Protein AF-A0A935KTF6-F1 (afdb_monomer_lite)

Structure (mmCIF, N/CA/C/O backbone):
data_AF-A0A935KTF6-F1
#
_entry.id   AF-A0A935KTF6-F1
#
loop_
_atom_site.group_PDB
_atom_site.id
_atom_site.type_symbol
_atom_site.label_atom_id
_atom_site.label_alt_id
_atom_site.label_comp_id
_atom_site.label_asym_id
_atom_site.label_entity_id
_atom_site.label_seq_id
_atom_site.pdbx_PDB_ins_code
_atom_site.Cartn_x
_atom_site.Cartn_y
_atom_site.Cartn_z
_atom_site.occupancy
_atom_site.B_iso_or_equiv
_atom_site.auth_seq_id
_atom_site.auth_comp_id
_atom_site.auth_asym_id
_atom_site.auth_atom_id
_atom_site.pdbx_PDB_model_num
ATOM 1 N N . MET A 1 1 ? -11.130 -0.942 -3.247 1.00 88.12 1 MET A N 1
ATOM 2 C CA . MET A 1 1 ? -10.834 -0.535 -1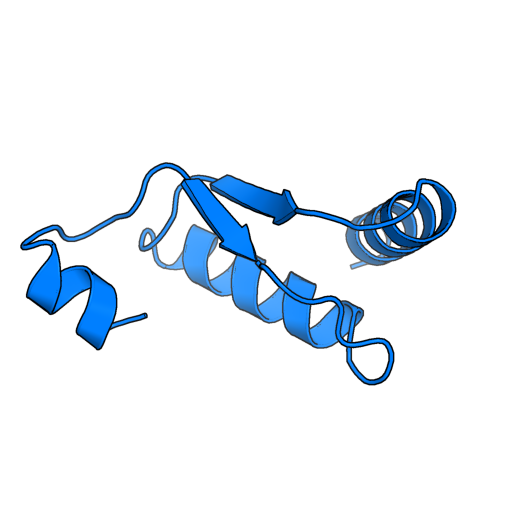.858 1.00 88.12 1 MET A CA 1
ATOM 3 C C . MET A 1 1 ? -12.042 -0.583 -0.919 1.00 88.12 1 MET A C 1
ATOM 5 O O . MET A 1 1 ? -12.075 -1.470 -0.084 1.00 88.12 1 MET A O 1
ATOM 9 N N . HIS A 1 2 ? -13.060 0.283 -1.047 1.00 88.75 2 HIS A N 1
ATOM 10 C CA . HIS A 1 2 ? -14.208 0.300 -0.110 1.00 88.75 2 HIS A CA 1
ATOM 11 C C . HIS A 1 2 ? -14.919 -1.057 0.045 1.00 88.75 2 HIS A C 1
ATOM 13 O O . HIS A 1 2 ? -15.233 -1.469 1.157 1.00 88.75 2 HIS A O 1
ATOM 19 N N . ASN A 1 3 ? -15.110 -1.787 -1.058 1.00 94.62 3 ASN A N 1
ATOM 20 C CA . ASN A 1 3 ? -15.661 -3.142 -1.000 1.00 94.62 3 ASN A CA 1
ATOM 21 C C . ASN A 1 3 ? -14.755 -4.093 -0.205 1.00 94.62 3 ASN A C 1
ATOM 23 O O . ASN A 1 3 ? -15.260 -4.868 0.597 1.00 94.62 3 ASN A O 1
ATOM 27 N N . SER A 1 4 ? -13.435 -4.009 -0.386 1.00 91.81 4 SER A N 1
ATOM 28 C CA . SER A 1 4 ? -12.455 -4.829 0.336 1.00 91.81 4 SER A CA 1
ATOM 29 C C . SER A 1 4 ? -12.546 -4.606 1.847 1.00 91.81 4 SER A C 1
ATOM 31 O O . SER A 1 4 ? -12.689 -5.574 2.584 1.00 91.81 4 SER A O 1
ATOM 33 N N . LEU A 1 5 ? -12.569 -3.345 2.294 1.00 94.81 5 LEU A N 1
ATOM 34 C CA . LEU A 1 5 ? -12.745 -2.986 3.709 1.00 94.81 5 LEU A CA 1
ATOM 35 C C . LEU A 1 5 ? -14.061 -3.530 4.280 1.00 94.81 5 LEU A C 1
ATOM 37 O O . LEU A 1 5 ? -14.078 -4.165 5.332 1.00 94.81 5 LEU A O 1
ATOM 41 N N . LYS A 1 6 ? -15.160 -3.379 3.530 1.00 95.19 6 LYS A N 1
ATOM 42 C CA . LYS A 1 6 ? -16.471 -3.915 3.917 1.00 95.19 6 LYS A CA 1
ATOM 43 C C . LYS A 1 6 ? -16.458 -5.439 4.068 1.00 95.19 6 LYS A C 1
ATOM 45 O O . LYS A 1 6 ? -17.033 -5.954 5.024 1.00 95.19 6 LYS A O 1
ATOM 50 N N . TYR A 1 7 ? -15.831 -6.160 3.137 1.00 96.62 7 TYR A N 1
ATOM 51 C CA . TYR A 1 7 ? -15.734 -7.622 3.199 1.00 96.62 7 TYR A CA 1
ATOM 52 C C . TYR A 1 7 ? -14.850 -8.096 4.352 1.00 96.62 7 TYR A C 1
ATOM 54 O O . TYR A 1 7 ? -15.204 -9.057 5.032 1.00 96.62 7 TYR A O 1
ATOM 62 N N . LEU A 1 8 ? -13.737 -7.403 4.590 1.00 95.88 8 LEU A N 1
ATOM 63 C CA . LEU A 1 8 ? -12.794 -7.710 5.663 1.00 95.88 8 LEU A CA 1
ATOM 64 C C . LEU A 1 8 ? -13.266 -7.219 7.041 1.00 95.88 8 LEU A C 1
ATOM 66 O O . LEU A 1 8 ? -12.672 -7.597 8.044 1.00 95.88 8 LEU A O 1
ATOM 70 N N . LYS A 1 9 ? -14.346 -6.423 7.101 1.00 96.50 9 LYS A N 1
ATOM 71 C CA . LYS A 1 9 ? -14.893 -5.820 8.329 1.00 96.50 9 LYS A CA 1
ATOM 72 C C . LYS A 1 9 ? -13.828 -5.057 9.125 1.00 96.50 9 LYS A C 1
ATOM 74 O O . LYS A 1 9 ? -13.746 -5.177 10.343 1.00 96.50 9 LYS A O 1
ATOM 79 N N . THR A 1 10 ? -13.018 -4.289 8.408 1.00 97.00 10 THR A N 1
ATOM 80 C CA . THR A 1 10 ? -11.935 -3.464 8.948 1.00 97.00 10 THR A CA 1
ATOM 81 C C . THR A 1 10 ? -11.975 -2.088 8.298 1.00 97.00 10 THR A C 1
ATOM 83 O O . THR A 1 10 ? -12.474 -1.945 7.180 1.00 97.00 10 THR A O 1
ATOM 86 N N . ASP A 1 11 ? -11.419 -1.092 8.979 1.00 95.75 11 ASP A N 1
ATOM 87 C CA . ASP A 1 11 ? -11.295 0.275 8.470 1.00 95.75 11 ASP A CA 1
ATOM 88 C C . ASP A 1 11 ? -9.975 0.501 7.714 1.00 95.75 11 ASP A C 1
ATOM 90 O O . ASP A 1 11 ? -9.875 1.433 6.915 1.00 95.75 11 ASP A O 1
ATOM 94 N N . TYR A 1 12 ? -8.989 -0.386 7.903 1.00 96.31 12 TYR A N 1
ATOM 95 C CA . TYR A 1 12 ? -7.680 -0.313 7.252 1.00 96.31 12 TYR A CA 1
ATOM 96 C C . TYR A 1 12 ? -7.123 -1.694 6.872 1.00 96.31 12 TYR A C 1
ATOM 98 O O . TYR A 1 12 ? -7.561 -2.729 7.381 1.00 96.31 12 TYR A O 1
ATOM 106 N N . ILE A 1 13 ? -6.143 -1.699 5.966 1.00 96.19 13 ILE A N 1
ATOM 107 C CA . ILE A 1 13 ? -5.344 -2.872 5.583 1.00 96.19 13 ILE A CA 1
ATOM 108 C C . ILE A 1 13 ? -3.869 -2.576 5.875 1.00 96.19 13 ILE A C 1
ATOM 110 O O . ILE A 1 13 ? -3.346 -1.574 5.395 1.00 96.19 13 ILE A O 1
ATOM 114 N N . ASP A 1 14 ? -3.172 -3.448 6.606 1.00 95.81 14 ASP A N 1
ATOM 115 C CA . ASP A 1 14 ? -1.741 -3.258 6.881 1.00 95.81 14 ASP A CA 1
ATOM 116 C C . ASP A 1 14 ? -0.910 -3.212 5.594 1.00 95.81 14 ASP A C 1
ATOM 118 O O . ASP A 1 14 ? -0.157 -2.269 5.372 1.00 95.81 14 ASP A O 1
ATOM 122 N N . LEU A 1 15 ? -1.089 -4.194 4.709 1.00 92.62 15 LEU A N 1
ATOM 123 C CA . LEU A 1 15 ? -0.348 -4.302 3.455 1.00 92.62 15 LEU A CA 1
ATOM 124 C C . LEU A 1 15 ? -1.292 -4.506 2.271 1.00 92.62 15 LEU A C 1
ATOM 126 O O . LEU A 1 15 ? -1.991 -5.517 2.180 1.00 92.62 15 LEU A O 1
ATOM 130 N N . TYR A 1 16 ? -1.284 -3.559 1.337 1.00 92.25 16 TYR A N 1
ATOM 131 C CA . TYR A 1 16 ? -2.012 -3.666 0.080 1.00 92.25 16 TYR A CA 1
ATOM 132 C C . TYR A 1 16 ? -1.075 -4.059 -1.064 1.00 92.25 16 TYR A C 1
ATOM 134 O O . TYR A 1 16 ? -0.247 -3.269 -1.515 1.00 92.25 16 TYR A O 1
ATOM 142 N N . GLN A 1 17 ? -1.225 -5.286 -1.557 1.00 89.50 17 GLN A N 1
ATOM 143 C CA . GLN A 1 17 ? -0.437 -5.790 -2.677 1.00 89.50 17 GLN A CA 1
ATOM 144 C C . GLN A 1 17 ? -1.081 -5.408 -4.013 1.00 89.50 17 GLN A C 1
ATOM 146 O O . GLN A 1 17 ? -2.222 -5.773 -4.312 1.00 89.50 17 GLN A O 1
ATOM 151 N N . CYS A 1 18 ? -0.332 -4.694 -4.842 1.00 85.56 18 CYS A N 1
ATOM 152 C CA . CYS A 1 18 ? -0.702 -4.408 -6.213 1.00 85.56 18 CYS A CA 1
ATOM 153 C C . CYS A 1 18 ? -0.131 -5.528 -7.103 1.00 85.56 18 CYS A C 1
ATOM 155 O O . CYS A 1 18 ? 1.070 -5.774 -7.169 1.00 85.56 18 CYS A O 1
ATOM 157 N N . HIS A 1 19 ? -1.039 -6.301 -7.697 1.00 81.31 19 HIS A N 1
ATOM 158 C CA . HIS A 1 19 ? -0.735 -7.621 -8.265 1.00 81.31 19 HIS A CA 1
ATOM 159 C C . HIS A 1 19 ? -0.364 -7.593 -9.758 1.00 81.31 19 HIS A C 1
ATOM 161 O O . HIS A 1 19 ? -0.027 -8.628 -10.332 1.00 81.31 19 HIS A O 1
ATOM 167 N N . ARG A 1 20 ? -0.517 -6.446 -10.430 1.00 75.12 20 ARG A N 1
ATOM 168 C CA . ARG A 1 20 ? -0.201 -6.283 -11.854 1.00 75.12 20 ARG A CA 1
ATOM 169 C C . ARG A 1 20 ? 0.390 -4.906 -12.097 1.00 75.12 20 ARG A C 1
ATOM 171 O O . ARG A 1 20 ? -0.223 -3.910 -11.729 1.00 75.12 20 ARG A O 1
ATOM 178 N N . PHE A 1 21 ? 1.548 -4.880 -12.748 1.00 77.44 21 PHE A N 1
ATOM 179 C CA . PHE A 1 21 ? 2.113 -3.650 -13.280 1.00 77.44 21 PHE A CA 1
ATOM 180 C C . PHE A 1 21 ? 1.246 -3.138 -14.427 1.00 77.44 21 PHE A C 1
ATOM 182 O O . PHE A 1 21 ? 0.983 -3.886 -15.372 1.00 77.44 21 PHE A O 1
ATOM 189 N N . ASP A 1 22 ? 0.842 -1.875 -14.349 1.00 81.62 22 ASP A N 1
ATOM 190 C CA . ASP A 1 22 ? 0.330 -1.139 -15.497 1.00 81.62 22 ASP A CA 1
ATOM 191 C C . ASP A 1 22 ? 1.454 -0.237 -16.046 1.00 81.62 22 ASP A C 1
ATOM 193 O O . ASP A 1 22 ? 1.795 0.765 -15.408 1.00 81.62 22 ASP A O 1
ATOM 197 N N . PRO A 1 23 ? 2.065 -0.586 -17.198 1.00 78.06 23 PRO A N 1
ATOM 198 C CA . PRO A 1 23 ? 3.127 0.213 -17.801 1.00 78.06 23 PRO A CA 1
ATOM 199 C C . PRO A 1 23 ? 2.622 1.534 -18.389 1.00 78.06 23 PRO A C 1
ATOM 201 O O . PRO A 1 23 ? 3.433 2.433 -18.611 1.00 78.06 23 PRO A O 1
ATOM 204 N N . GLU A 1 24 ? 1.319 1.666 -18.654 1.00 85.44 24 GLU A N 1
ATOM 205 C CA . GLU A 1 24 ? 0.744 2.897 -19.197 1.00 85.44 24 GLU A CA 1
ATOM 206 C C . GLU A 1 24 ? 0.587 3.961 -18.104 1.00 85.44 24 GLU A C 1
ATOM 208 O O . GLU A 1 24 ? 0.707 5.155 -18.385 1.00 85.44 24 GLU A O 1
ATOM 213 N N . THR A 1 25 ? 0.368 3.544 -16.850 1.00 85.06 25 THR A N 1
ATOM 214 C CA . THR A 1 25 ? 0.041 4.455 -15.737 1.00 85.06 25 THR A CA 1
ATOM 215 C C . THR A 1 25 ? 0.808 4.203 -14.418 1.00 85.06 25 THR A C 1
ATOM 217 O O . THR A 1 25 ? 0.226 4.248 -13.325 1.00 85.06 25 THR A O 1
ATOM 220 N N . PRO A 1 26 ? 2.142 4.008 -14.436 1.00 81.25 26 PRO A N 1
ATOM 221 C CA . PRO A 1 26 ? 2.895 3.676 -13.225 1.00 81.25 26 PRO A CA 1
ATOM 222 C C . PRO A 1 26 ? 2.863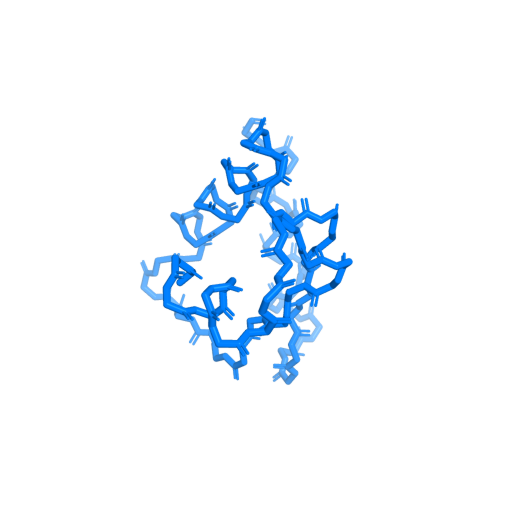 4.793 -12.168 1.00 81.25 26 PRO A C 1
ATOM 224 O O . PRO A 1 26 ? 2.669 4.522 -10.983 1.00 81.25 26 PRO A O 1
ATOM 227 N N . SER A 1 27 ? 2.992 6.059 -12.579 1.00 83.69 27 SER A N 1
ATOM 228 C CA . SER A 1 27 ? 2.981 7.209 -11.662 1.00 83.69 27 SER A CA 1
ATOM 229 C C . SER A 1 27 ? 1.604 7.465 -11.048 1.00 83.69 27 SER A C 1
ATOM 231 O O . SER A 1 27 ? 1.500 7.791 -9.865 1.00 83.69 27 SER A O 1
ATOM 233 N N . GLU A 1 28 ? 0.535 7.290 -11.826 1.00 87.69 28 GLU A N 1
ATOM 234 C CA . GLU A 1 28 ? -0.835 7.440 -11.339 1.00 87.69 28 GLU A CA 1
ATOM 235 C C . GLU A 1 28 ? -1.188 6.342 -10.336 1.00 87.69 28 GLU A C 1
ATOM 237 O O . GLU A 1 28 ? -1.777 6.637 -9.296 1.00 87.69 28 GLU A O 1
ATOM 242 N N . THR A 1 29 ? -0.748 5.107 -10.600 1.00 88.56 29 THR A N 1
ATOM 243 C CA . THR A 1 29 ? -0.887 3.985 -9.667 1.00 88.56 29 THR A CA 1
ATOM 244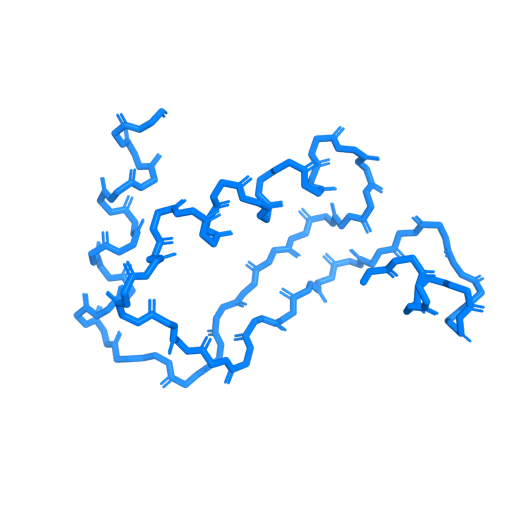 C C . THR A 1 29 ? -0.188 4.285 -8.341 1.00 88.56 29 THR A C 1
ATOM 246 O O . THR A 1 29 ? -0.822 4.187 -7.289 1.00 88.56 29 THR A O 1
ATOM 249 N N . CYS A 1 30 ? 1.078 4.722 -8.369 1.00 86.75 30 CYS A N 1
ATOM 250 C CA . CYS A 1 30 ? 1.803 5.113 -7.156 1.00 86.75 30 CYS A CA 1
ATOM 251 C C . CYS A 1 30 ? 1.078 6.235 -6.400 1.00 86.75 30 CYS A C 1
ATOM 253 O O . CYS A 1 30 ? 0.841 6.111 -5.201 1.00 86.75 30 CYS A O 1
ATOM 255 N N . ARG A 1 31 ? 0.640 7.292 -7.099 1.00 89.62 31 ARG A N 1
ATOM 256 C CA . ARG A 1 31 ? -0.094 8.407 -6.483 1.00 89.62 31 ARG A CA 1
ATOM 257 C C . ARG A 1 31 ? -1.395 7.946 -5.828 1.00 89.62 31 ARG A C 1
ATOM 259 O O . ARG A 1 31 ? -1.687 8.353 -4.708 1.00 89.62 31 ARG A O 1
ATOM 266 N N . ALA A 1 32 ? -2.164 7.086 -6.494 1.00 91.94 32 ALA A N 1
ATOM 267 C CA . ALA A 1 32 ? -3.400 6.544 -5.941 1.00 91.94 32 ALA A CA 1
ATOM 268 C C . ALA A 1 32 ? -3.144 5.732 -4.659 1.00 91.94 32 ALA A C 1
ATOM 270 O O . ALA A 1 32 ? -3.902 5.859 -3.697 1.00 91.94 32 ALA A O 1
ATOM 271 N N . LEU A 1 33 ? -2.072 4.934 -4.623 1.00 92.00 33 LEU A N 1
ATOM 272 C CA . LEU A 1 33 ? -1.670 4.170 -3.438 1.00 92.00 33 LEU A CA 1
ATOM 273 C C . LEU A 1 33 ? -1.207 5.087 -2.296 1.00 92.00 33 LEU A C 1
ATOM 275 O O . LEU A 1 33 ? -1.630 4.884 -1.158 1.00 92.00 33 LEU A O 1
ATOM 279 N N . THR A 1 34 ? -0.446 6.143 -2.593 1.00 91.38 34 THR A N 1
ATOM 280 C CA . THR A 1 34 ? -0.077 7.178 -1.612 1.00 91.38 34 THR A CA 1
ATOM 281 C C . THR A 1 34 ? -1.312 7.856 -1.024 1.00 91.38 34 THR A C 1
ATOM 283 O O . THR A 1 34 ? -1.442 7.949 0.193 1.00 91.38 34 THR A O 1
ATOM 286 N N . THR A 1 35 ? -2.290 8.231 -1.852 1.00 95.00 35 THR A N 1
ATOM 287 C CA . THR A 1 35 ? -3.552 8.808 -1.366 1.00 95.00 35 THR A CA 1
ATOM 288 C C . THR A 1 35 ? -4.326 7.845 -0.455 1.00 95.00 35 THR A C 1
ATOM 290 O O . THR A 1 35 ? -4.995 8.284 0.478 1.00 95.00 35 THR A O 1
ATOM 293 N N . LEU A 1 36 ? -4.251 6.527 -0.672 1.00 95.25 36 LEU A N 1
ATOM 294 C CA . LEU A 1 36 ? -4.870 5.556 0.240 1.00 95.25 36 LEU A CA 1
ATOM 295 C C . LEU A 1 36 ? -4.162 5.486 1.603 1.00 95.25 36 LEU A C 1
ATOM 297 O O . LEU A 1 36 ? -4.851 5.271 2.605 1.00 95.25 36 LEU A O 1
ATOM 301 N N . ILE A 1 37 ? -2.840 5.695 1.645 1.00 94.62 37 ILE A N 1
ATOM 302 C CA . ILE A 1 37 ? -2.076 5.851 2.895 1.00 94.62 37 ILE A CA 1
ATOM 303 C C . ILE A 1 37 ? -2.509 7.129 3.617 1.00 94.62 37 ILE A C 1
ATOM 305 O O . ILE A 1 37 ? -2.860 7.079 4.792 1.00 94.62 37 ILE A O 1
ATOM 309 N N . GLU A 1 38 ? -2.561 8.262 2.912 1.00 95.12 38 GLU A N 1
ATOM 310 C CA . GLU A 1 38 ? -2.986 9.553 3.481 1.00 95.12 38 GLU A CA 1
ATOM 311 C C . GLU A 1 38 ? -4.414 9.503 4.044 1.00 95.12 38 GLU A C 1
ATOM 313 O O . GLU A 1 38 ? -4.721 10.130 5.055 1.00 95.12 38 GLU A O 1
ATOM 318 N N . GLN A 1 39 ? -5.293 8.719 3.414 1.00 96.31 39 GLN A N 1
ATOM 319 C CA . GLN A 1 39 ? -6.659 8.477 3.885 1.00 96.31 39 GLN A CA 1
ATOM 320 C C . GLN A 1 39 ? -6.744 7.494 5.066 1.00 96.31 39 GLN A C 1
ATOM 322 O O . GLN A 1 39 ? -7.850 7.224 5.533 1.00 96.31 3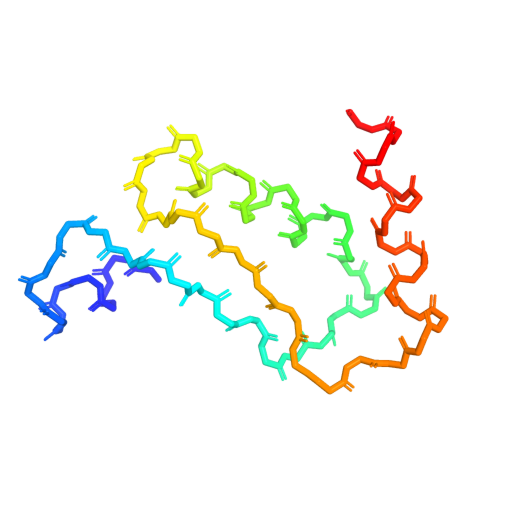9 GLN A O 1
ATOM 327 N N . GLY A 1 40 ? -5.626 6.914 5.514 1.00 96.00 40 GLY A N 1
ATOM 328 C CA . GLY A 1 40 ? -5.581 5.916 6.586 1.00 96.00 40 GLY A CA 1
ATOM 329 C C . GLY A 1 40 ? -6.214 4.570 6.217 1.00 96.00 40 GLY A C 1
ATOM 330 O O . GLY A 1 40 ? -6.518 3.773 7.099 1.00 96.00 40 GLY A O 1
ATOM 331 N N . LYS A 1 41 ? -6.446 4.310 4.924 1.00 96.88 41 LYS A N 1
ATOM 332 C CA . LYS A 1 41 ? -7.109 3.083 4.448 1.00 96.88 41 LYS A CA 1
ATOM 333 C C . LYS A 1 41 ? -6.133 1.925 4.282 1.00 96.88 41 LYS A C 1
ATOM 335 O O . LYS A 1 41 ? -6.557 0.771 4.324 1.00 96.88 41 LYS A O 1
ATOM 340 N N . ILE A 1 42 ? -4.855 2.225 4.059 1.00 96.69 42 ILE A N 1
ATOM 341 C CA . ILE A 1 42 ? -3.767 1.245 4.034 1.00 96.69 42 ILE A CA 1
ATOM 342 C C . ILE A 1 42 ? -2.562 1.795 4.807 1.00 96.69 42 ILE A C 1
ATOM 344 O O . ILE A 1 42 ? -2.396 3.011 4.858 1.00 96.69 42 ILE A O 1
ATOM 348 N N . LEU A 1 43 ? -1.721 0.931 5.382 1.00 93.56 43 LEU A N 1
ATOM 349 C CA . LEU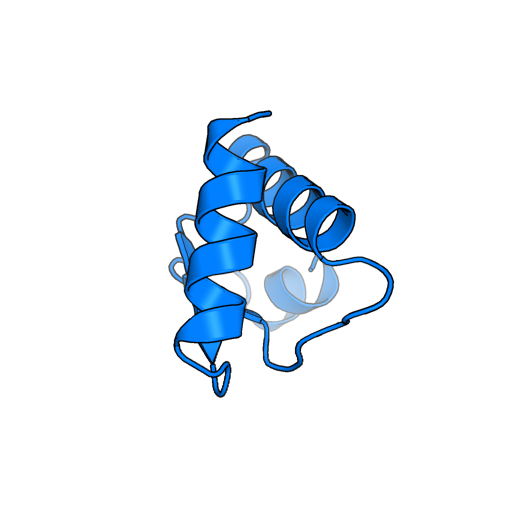 A 1 43 ? -0.468 1.365 6.024 1.00 93.56 43 LEU A CA 1
ATOM 3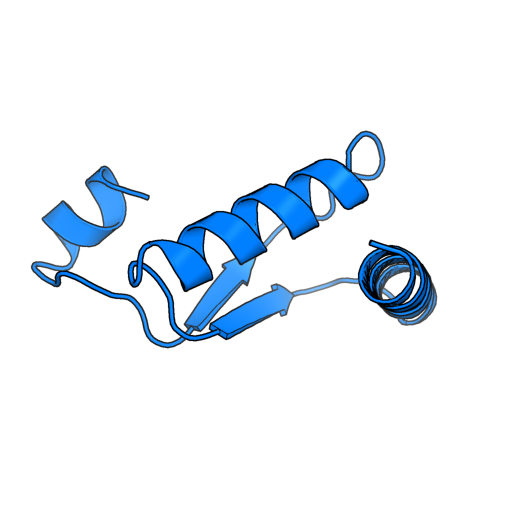50 C C . LEU A 1 43 ? 0.722 1.278 5.063 1.00 93.56 43 LEU A C 1
ATOM 352 O O . LEU A 1 43 ? 1.547 2.186 5.006 1.00 93.56 43 LEU A O 1
ATOM 356 N N . TYR A 1 44 ? 0.773 0.207 4.272 1.00 91.81 44 TYR A N 1
ATOM 357 C CA . TYR A 1 44 ? 1.839 -0.073 3.318 1.00 91.81 44 TYR A CA 1
ATOM 358 C C . TYR A 1 44 ? 1.263 -0.582 1.995 1.00 91.81 44 TYR A C 1
ATOM 360 O O . TYR A 1 44 ? 0.185 -1.185 1.957 1.00 91.81 44 TYR A O 1
ATOM 368 N N . TRP A 1 45 ? 2.002 -0.387 0.904 1.00 91.06 45 TRP A N 1
ATOM 369 C CA . TRP A 1 45 ? 1.742 -1.073 -0.357 1.00 91.06 45 TRP A CA 1
ATOM 370 C C . TRP A 1 45 ? 3.007 -1.729 -0.899 1.00 91.06 45 TRP A C 1
ATOM 372 O O . TRP A 1 45 ? 4.124 -1.283 -0.647 1.00 91.06 45 TRP A O 1
ATOM 382 N N . GLU A 1 46 ? 2.801 -2.809 -1.640 1.00 85.38 46 GLU A N 1
ATOM 383 C CA . GLU A 1 46 ? 3.842 -3.627 -2.256 1.00 85.38 46 GLU A CA 1
ATOM 384 C C . GLU A 1 46 ? 3.456 -3.920 -3.705 1.00 85.38 46 GLU A C 1
ATOM 386 O O . GLU A 1 46 ? 2.272 -3.970 -4.047 1.00 85.38 46 GLU A O 1
ATOM 391 N N . GLN A 1 47 ? 4.459 -4.166 -4.544 1.00 83.00 47 GLN A N 1
ATOM 392 C CA . GLN A 1 47 ? 4.271 -4.744 -5.869 1.00 83.00 47 GLN A CA 1
ATOM 393 C C . GLN A 1 47 ? 4.750 -6.186 -5.871 1.00 83.00 47 GLN A C 1
ATOM 395 O O . GLN A 1 47 ? 5.907 -6.453 -5.543 1.00 83.00 47 GLN A O 1
ATOM 400 N N . SER A 1 48 ? 3.883 -7.109 -6.281 1.00 76.56 48 SER A N 1
ATOM 401 C CA . SER A 1 48 ? 4.272 -8.503 -6.481 1.00 76.56 48 SER A CA 1
ATOM 402 C C . SER A 1 48 ? 4.516 -8.783 -7.968 1.00 76.56 48 SER A C 1
ATOM 404 O O . SER A 1 48 ? 3.754 -8.372 -8.842 1.00 76.56 48 SER A O 1
ATOM 406 N N . GLY A 1 49 ? 5.626 -9.461 -8.276 1.00 71.88 49 GLY A N 1
ATOM 407 C CA . GLY A 1 49 ? 5.941 -9.917 -9.636 1.00 71.88 49 GLY A CA 1
ATOM 408 C C . GLY A 1 49 ? 6.552 -8.882 -10.591 1.00 71.88 49 GLY A C 1
ATOM 409 O O . GLY A 1 49 ? 6.605 -9.147 -11.789 1.00 71.88 49 GLY A O 1
ATOM 410 N N . TRP A 1 50 ? 7.017 -7.730 -10.099 1.00 76.31 50 TRP A N 1
ATOM 411 C CA . TRP A 1 50 ? 7.728 -6.739 -10.920 1.00 76.31 50 TRP A CA 1
ATOM 412 C C . TRP A 1 50 ? 9.211 -7.100 -11.065 1.00 76.31 50 TRP A C 1
ATOM 414 O O . TRP A 1 50 ? 9.819 -7.638 -10.136 1.00 76.31 50 TRP A O 1
ATOM 424 N N . THR A 1 51 ? 9.812 -6.795 -12.218 1.00 80.50 51 THR A N 1
ATOM 425 C CA . THR A 1 51 ? 11.263 -6.945 -12.402 1.00 80.50 51 THR A CA 1
ATOM 426 C C . THR A 1 51 ? 12.022 -5.865 -11.632 1.00 80.50 51 THR A C 1
ATOM 428 O O . THR A 1 51 ? 11.465 -4.834 -11.241 1.00 80.50 51 THR A O 1
ATOM 431 N N . LYS A 1 52 ? 13.324 -6.082 -11.423 1.00 81.25 52 LYS A N 1
ATOM 432 C CA . LYS A 1 52 ? 14.190 -5.121 -10.730 1.00 81.25 52 LYS A CA 1
ATOM 433 C C . LYS A 1 52 ? 14.149 -3.742 -11.395 1.00 81.25 52 LYS A C 1
ATOM 435 O O . LYS A 1 52 ? 14.088 -2.734 -10.702 1.00 81.25 52 LYS A O 1
ATOM 440 N N . GLU A 1 53 ? 14.134 -3.708 -12.722 1.00 81.56 53 GLU A N 1
ATOM 441 C CA . GLU A 1 53 ? 14.118 -2.483 -13.522 1.00 81.56 53 GLU A CA 1
ATOM 442 C C . GLU A 1 53 ? 12.812 -1.705 -13.318 1.00 81.56 53 GLU A C 1
ATOM 444 O O . GLU A 1 53 ? 12.841 -0.491 -13.136 1.00 81.56 53 GLU A O 1
ATOM 449 N N . GLN A 1 54 ? 11.674 -2.405 -13.268 1.00 77.50 54 GLN A N 1
ATOM 450 C CA . GLN A 1 54 ? 10.361 -1.796 -13.029 1.00 77.50 54 GLN A CA 1
ATOM 451 C C . GLN A 1 54 ? 10.261 -1.190 -11.625 1.00 77.50 54 GLN A C 1
ATOM 453 O O . GLN A 1 54 ? 9.755 -0.079 -11.465 1.00 77.50 54 GLN A O 1
ATOM 458 N N . LEU A 1 55 ? 10.783 -1.893 -10.614 1.00 75.50 55 LEU A N 1
ATOM 459 C CA . LEU A 1 55 ? 10.863 -1.373 -9.248 1.00 75.50 55 LEU A CA 1
ATOM 460 C C . LEU A 1 55 ? 11.724 -0.110 -9.187 1.00 75.50 55 LEU A C 1
ATOM 462 O O . LEU A 1 55 ? 11.330 0.877 -8.573 1.00 75.50 55 LEU A O 1
ATOM 466 N N . GLN A 1 56 ? 12.874 -0.121 -9.860 1.00 82.00 56 GLN A N 1
ATOM 467 C CA . GLN A 1 56 ? 13.806 1.000 -9.858 1.00 82.00 56 GLN A CA 1
ATOM 468 C C . GLN A 1 56 ? 13.197 2.244 -10.523 1.00 82.00 56 GLN A C 1
ATOM 470 O O . GLN A 1 56 ? 13.251 3.328 -9.948 1.00 82.00 56 GLN A O 1
ATOM 475 N N . SER A 1 57 ? 12.513 2.078 -11.661 1.00 78.19 57 SER A N 1
ATOM 476 C CA . SER A 1 57 ? 11.779 3.171 -12.311 1.00 78.19 57 SER A CA 1
ATOM 477 C C . SER A 1 57 ? 10.654 3.737 -11.440 1.00 78.19 57 SER A C 1
ATOM 479 O O . SER A 1 57 ? 10.443 4.946 -11.420 1.00 78.19 57 SER A O 1
ATOM 481 N N . ALA A 1 58 ? 9.925 2.894 -10.706 1.00 72.81 58 ALA A N 1
ATOM 482 C CA . ALA A 1 58 ? 8.856 3.366 -9.829 1.00 72.81 58 ALA A CA 1
ATOM 483 C C . ALA A 1 58 ? 9.376 4.107 -8.590 1.00 72.81 58 ALA A C 1
ATOM 485 O O . ALA A 1 58 ? 8.769 5.101 -8.192 1.00 72.81 58 ALA A O 1
ATOM 486 N N . ILE A 1 59 ? 10.509 3.674 -8.023 1.00 77.19 59 ILE A N 1
ATOM 487 C CA . ILE A 1 59 ? 11.196 4.389 -6.937 1.00 77.19 59 ILE A CA 1
ATOM 488 C C . ILE A 1 59 ? 11.652 5.767 -7.423 1.00 77.19 59 ILE A C 1
ATOM 490 O O . ILE A 1 59 ? 11.309 6.770 -6.805 1.00 77.19 59 ILE A O 1
ATOM 494 N N . GLU A 1 60 ? 12.334 5.837 -8.570 1.00 79.94 60 GLU A N 1
ATOM 495 C CA . GLU A 1 60 ? 12.775 7.111 -9.154 1.00 79.94 60 GLU A CA 1
ATOM 496 C C . GLU A 1 60 ? 11.606 8.064 -9.444 1.00 79.94 60 GLU A C 1
ATOM 498 O O . GLU A 1 60 ? 11.732 9.276 -9.280 1.00 79.94 60 GLU A O 1
ATOM 503 N N . LEU A 1 61 ? 10.455 7.538 -9.873 1.00 72.06 61 LEU A N 1
ATOM 504 C CA . LEU A 1 61 ? 9.248 8.339 -10.076 1.00 72.06 61 LEU A CA 1
ATOM 505 C C . LEU A 1 61 ? 8.660 8.843 -8.754 1.00 72.06 61 LEU A C 1
ATOM 507 O O . LEU A 1 61 ? 8.186 9.975 -8.711 1.00 72.06 61 LEU A O 1
ATOM 511 N N . SER A 1 62 ? 8.708 8.029 -7.698 1.00 66.38 62 SER A N 1
ATOM 512 C CA . SER A 1 62 ? 8.190 8.381 -6.374 1.00 66.38 62 SER A CA 1
ATOM 513 C C . SER A 1 62 ? 9.061 9.404 -5.642 1.00 66.38 62 SER A C 1
ATOM 515 O O . SER A 1 62 ? 8.523 10.217 -4.900 1.00 66.38 62 SER A O 1
ATOM 517 N N . GLU A 1 63 ? 10.385 9.385 -5.830 1.00 69.25 63 GLU A N 1
ATOM 518 C CA . GLU A 1 63 ? 11.301 10.372 -5.227 1.00 69.25 63 GLU A CA 1
ATOM 519 C C . GLU A 1 63 ? 11.217 11.754 -5.896 1.00 69.25 63 GLU A C 1
ATOM 521 O O . GLU A 1 63 ? 11.697 12.748 -5.353 1.00 69.25 63 GLU A O 1
ATOM 526 N N . ARG A 1 64 ? 10.619 11.827 -7.090 1.00 58.28 64 ARG A N 1
ATOM 527 C CA . ARG A 1 64 ? 10.482 13.060 -7.878 1.00 58.28 64 ARG A CA 1
ATOM 528 C C . ARG A 1 64 ? 9.149 13.787 -7.686 1.00 58.28 64 ARG A C 1
ATOM 530 O O . ARG A 1 64 ? 8.994 14.868 -8.258 1.00 58.28 64 ARG A O 1
ATOM 537 N N . SER A 1 65 ? 8.204 13.194 -6.958 1.00 50.78 65 SER A N 1
ATOM 538 C CA . SER A 1 65 ? 6.862 13.735 -6.678 1.00 50.78 65 SER A CA 1
ATOM 539 C C . SER A 1 65 ? 6.741 14.379 -5.307 1.00 50.78 65 SER A C 1
ATOM 541 O O . SER A 1 65 ? 7.355 13.848 -4.360 1.00 50.78 65 SER A O 1
#

Sequence (65 aa):
MHNSLKYLKTDYIDLYQCHRFDPETPSETCRALTTLIEQGKILYWEQSGWTKEQLQSAIELSERS

Radius of gyration: 12.51 Å; chains: 1; bounding box: 31×24×28 Å

Foldseek 3Di:
DVVVCVVVVHQAAAEAEDEDDDPVQLLVVVVVVVVCCVVRRYVYYDYPPDDPVSVVVSVVSVVVD

Secondary structure (DSSP, 8-state):
-HHHHHHHT-S-EEEEEE-S--SSSHHHHHHHHHHHHHTTSEEEEEESS--HHHHHHHHHHHHT-

pLDDT: mean 85.83, std 9.94, range [50.78, 97.0]